Protein AF-A0A920NS02-F1 (afdb_monomer_lite)

Foldseek 3Di:
DVVCLVVVVCCVQPVLLNLQPPDFDWVVPVRDRRNVVLVVQLVVQVVVDPDVLSSVCSNQVQSQQSVQWDQDPPGGTDRPCSRVVSVVVVVVSCVVVVDDHDPPPD

Sequence (106 aa):
MVILQETGLMKLIFEEIDAMYGIDQTPEWHHKDIFFHTMQVVDNAAKLTEKMEIRFAALVHDIAKPTTRRVDQKKGYTFHGHDAVGEKILDKVIQRMKLQITWGLS

pLDDT: mean 88.84, std 12.76, range [35.0, 98.0]

Structure (mmCIF, N/CA/C/O backbone):
data_AF-A0A920NS02-F1
#
_entry.id   AF-A0A920NS02-F1
#
loop_
_atom_site.group_PDB
_atom_site.id
_atom_site.type_symbol
_atom_site.label_atom_id
_atom_site.label_alt_id
_atom_site.label_comp_id
_atom_site.label_asym_id
_atom_site.label_entity_id
_atom_site.label_seq_id
_atom_site.pdbx_PDB_ins_code
_atom_site.Cartn_x
_atom_site.Cartn_y
_atom_site.Cartn_z
_atom_site.occupancy
_atom_site.B_iso_or_equiv
_atom_site.auth_seq_id
_atom_site.auth_comp_id
_atom_site.auth_asym_id
_atom_site.auth_atom_id
_atom_site.pdbx_PDB_model_num
ATOM 1 N N . MET A 1 1 ? -9.848 -8.198 2.841 1.00 90.06 1 MET A N 1
ATOM 2 C CA . MET A 1 1 ? -9.503 -7.564 1.550 1.00 90.06 1 MET A CA 1
ATOM 3 C C . MET A 1 1 ? -9.801 -8.461 0.358 1.00 90.06 1 MET A C 1
ATOM 5 O O . MET A 1 1 ? -10.445 -7.974 -0.554 1.00 90.06 1 MET A O 1
ATOM 9 N N . VAL A 1 2 ? -9.436 -9.752 0.379 1.00 93.25 2 VAL A N 1
ATOM 10 C CA . VAL A 1 2 ? -9.714 -10.696 -0.729 1.00 93.25 2 VAL A CA 1
ATOM 11 C C . VAL A 1 2 ? -11.186 -10.708 -1.159 1.00 93.25 2 VAL A C 1
ATOM 13 O O . VAL A 1 2 ? -11.464 -10.481 -2.325 1.00 93.25 2 VAL A O 1
ATOM 16 N N . ILE A 1 3 ? -12.131 -10.831 -0.219 1.00 96.19 3 ILE A N 1
ATOM 17 C CA . ILE A 1 3 ? -13.571 -10.799 -0.546 1.00 96.19 3 ILE A CA 1
ATOM 18 C C . ILE A 1 3 ? -13.958 -9.500 -1.273 1.00 96.19 3 ILE A C 1
ATOM 20 O O . ILE A 1 3 ? -14.678 -9.548 -2.258 1.00 96.19 3 ILE A O 1
ATOM 24 N N . LEU A 1 4 ? -13.447 -8.342 -0.834 1.00 96.75 4 LEU 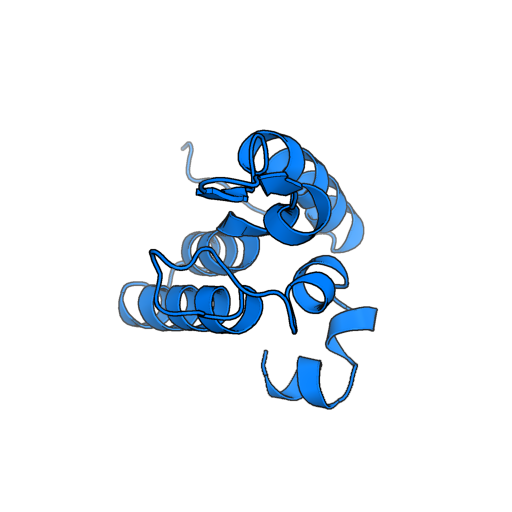A N 1
ATOM 25 C CA . LEU A 1 4 ? -13.734 -7.061 -1.496 1.00 96.75 4 LEU A CA 1
ATOM 26 C C . LEU A 1 4 ? -13.178 -7.019 -2.923 1.00 96.75 4 LEU A C 1
ATOM 28 O O . LEU A 1 4 ? -13.798 -6.410 -3.793 1.00 96.75 4 LEU A O 1
ATOM 32 N N . GLN A 1 5 ? -12.023 -7.647 -3.152 1.00 95.69 5 GLN A N 1
ATOM 33 C CA . GLN A 1 5 ? -11.417 -7.769 -4.474 1.00 95.69 5 GLN A CA 1
ATOM 34 C C . GLN A 1 5 ? -12.276 -8.655 -5.382 1.00 95.69 5 GLN A C 1
ATOM 36 O O . GLN A 1 5 ? -12.660 -8.238 -6.469 1.00 95.69 5 GLN A O 1
ATOM 41 N N . GLU A 1 6 ? -12.646 -9.845 -4.906 1.00 94.50 6 GLU A N 1
ATOM 42 C CA . GLU A 1 6 ? -13.445 -10.820 -5.659 1.00 94.50 6 GLU A CA 1
ATOM 43 C C . GLU A 1 6 ? -14.844 -10.300 -6.002 1.00 94.50 6 GLU A C 1
ATOM 45 O O . GLU A 1 6 ? -15.367 -10.582 -7.077 1.00 94.50 6 GLU A O 1
ATOM 50 N N . THR A 1 7 ? -15.445 -9.496 -5.122 1.00 97.12 7 THR A N 1
ATOM 51 C CA . THR A 1 7 ? -16.755 -8.883 -5.374 1.00 97.12 7 THR A CA 1
ATOM 52 C C . THR A 1 7 ? -16.671 -7.580 -6.175 1.00 97.12 7 THR A C 1
ATOM 54 O O . THR A 1 7 ? -17.703 -6.955 -6.414 1.00 97.12 7 THR A O 1
ATOM 57 N N . GLY A 1 8 ? -15.471 -7.105 -6.529 1.00 95.44 8 GLY A N 1
ATOM 58 C CA . GLY A 1 8 ? -15.257 -5.821 -7.210 1.00 95.44 8 GLY A CA 1
ATOM 59 C C . GLY A 1 8 ? -15.535 -4.579 -6.351 1.00 95.44 8 GLY A C 1
ATOM 60 O O . GLY A 1 8 ? -15.518 -3.457 -6.856 1.00 95.44 8 GLY A O 1
ATOM 61 N N . LEU A 1 9 ? -15.773 -4.751 -5.047 1.00 97.25 9 LEU A N 1
ATOM 62 C CA . LEU A 1 9 ? -16.001 -3.640 -4.117 1.00 97.25 9 LEU A CA 1
ATOM 63 C C . LEU A 1 9 ? -14.710 -2.876 -3.819 1.00 97.25 9 LEU A C 1
ATOM 65 O O . LEU A 1 9 ? -14.769 -1.679 -3.536 1.00 97.25 9 LEU A O 1
ATOM 69 N N . MET A 1 10 ? -13.551 -3.537 -3.913 1.00 96.50 10 MET A N 1
ATOM 70 C CA . MET A 1 10 ? -12.254 -2.894 -3.708 1.00 96.50 10 MET A CA 1
ATOM 71 C C . MET A 1 10 ? -12.081 -1.706 -4.648 1.00 96.50 10 MET A C 1
ATOM 73 O O . MET A 1 10 ? -11.745 -0.622 -4.192 1.00 96.50 10 MET A O 1
ATOM 77 N N . LYS A 1 11 ? -12.431 -1.865 -5.927 1.00 95.88 11 LYS A N 1
ATOM 78 C CA . LYS A 1 11 ? -12.364 -0.795 -6.924 1.00 95.88 11 LYS A CA 1
ATOM 79 C C . LYS A 1 11 ? -13.160 0.458 -6.545 1.00 95.88 11 LYS A C 1
ATOM 81 O O . LYS A 1 11 ? -12.762 1.563 -6.889 1.00 95.88 11 LYS A O 1
ATOM 86 N N . LEU A 1 12 ? -14.284 0.302 -5.847 1.00 95.31 12 LEU A N 1
ATOM 87 C CA . LEU A 1 12 ? -15.137 1.427 -5.447 1.00 95.31 12 LEU A CA 1
ATOM 88 C C . LEU A 1 12 ? -14.605 2.155 -4.207 1.00 95.31 12 LEU A C 1
ATOM 90 O O . LEU A 1 12 ? -14.820 3.355 -4.049 1.00 95.31 12 LEU A O 1
ATOM 94 N N . ILE A 1 13 ? -13.946 1.424 -3.309 1.00 92.62 13 ILE A N 1
ATOM 95 C CA . ILE A 1 13 ? -13.529 1.929 -1.996 1.00 92.62 13 ILE A CA 1
ATOM 96 C C . ILE A 1 13 ? -12.067 2.384 -2.034 1.00 92.62 13 ILE A C 1
ATOM 98 O O . ILE A 1 13 ? -11.722 3.438 -1.503 1.00 92.62 13 ILE A O 1
ATOM 102 N N . PHE A 1 14 ? -11.210 1.600 -2.678 1.00 94.56 14 PHE A N 1
ATOM 103 C CA . PHE A 1 14 ? -9.758 1.699 -2.634 1.00 94.56 14 PHE A CA 1
ATOM 104 C C . PHE A 1 14 ? -9.156 1.261 -3.983 1.00 94.56 14 PHE A C 1
ATOM 106 O O . PHE A 1 14 ? -8.470 0.242 -4.091 1.00 94.56 14 PHE A O 1
ATOM 113 N N . GLU A 1 15 ? -9.447 2.037 -5.032 1.00 96.19 15 GLU A N 1
ATOM 114 C CA . GLU A 1 15 ? -9.024 1.768 -6.416 1.00 96.19 15 GLU A CA 1
ATOM 115 C C . GLU A 1 15 ? -7.513 1.537 -6.572 1.00 96.19 15 GLU A C 1
ATOM 117 O O . GLU A 1 15 ? -7.072 0.786 -7.436 1.00 96.19 15 GLU A O 1
ATOM 122 N N . GLU A 1 16 ? -6.705 2.132 -5.701 1.00 96.81 16 GLU A N 1
ATOM 123 C CA . GLU A 1 16 ? -5.252 2.022 -5.719 1.00 96.81 16 GLU A CA 1
ATOM 124 C C . GLU A 1 16 ? -4.765 0.649 -5.226 1.00 96.81 16 GLU A C 1
ATOM 126 O O . GLU A 1 16 ? -3.729 0.165 -5.679 1.00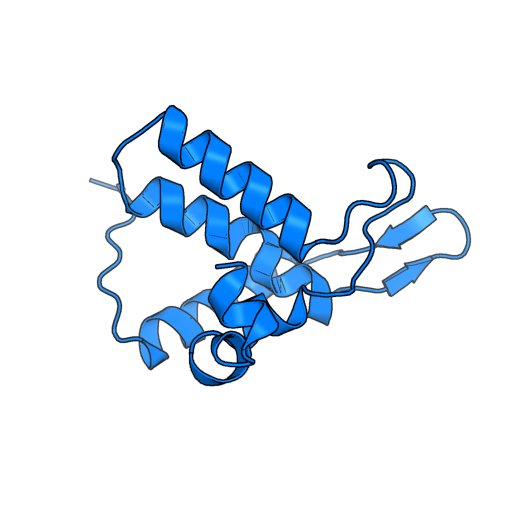 96.81 16 GLU A O 1
ATOM 131 N N . ILE A 1 17 ? -5.525 -0.002 -4.337 1.00 96.31 17 ILE A N 1
ATOM 132 C CA . ILE A 1 17 ? -5.263 -1.379 -3.890 1.00 96.31 17 ILE A CA 1
ATOM 133 C C . ILE A 1 17 ? -5.825 -2.373 -4.906 1.00 96.31 17 ILE A C 1
ATOM 135 O O . ILE A 1 17 ? -5.166 -3.367 -5.198 1.00 96.31 17 ILE A O 1
ATOM 139 N N . ASP A 1 18 ? -6.989 -2.083 -5.497 1.00 96.62 18 ASP A N 1
ATOM 140 C CA . ASP A 1 18 ? -7.542 -2.866 -6.614 1.00 96.62 18 ASP A CA 1
ATOM 141 C C . ASP A 1 18 ? -6.543 -2.956 -7.779 1.00 96.62 18 ASP A C 1
ATOM 143 O O . ASP A 1 18 ? -6.289 -4.034 -8.311 1.00 96.62 18 ASP A O 1
ATOM 147 N N . ALA A 1 19 ? -5.881 -1.841 -8.104 1.00 95.69 19 ALA A N 1
ATOM 148 C CA . ALA A 1 19 ? -4.880 -1.766 -9.165 1.00 95.69 19 ALA A CA 1
ATOM 149 C C . ALA A 1 19 ? -3.631 -2.635 -8.932 1.00 95.69 19 ALA A C 1
ATOM 151 O O . ALA A 1 19 ? -2.849 -2.821 -9.862 1.00 95.69 19 ALA A O 1
ATOM 152 N N . MET A 1 20 ? -3.405 -3.153 -7.721 1.00 94.88 20 MET A N 1
ATOM 153 C CA . MET A 1 20 ? -2.309 -4.090 -7.450 1.00 94.88 20 MET A CA 1
ATOM 154 C C . MET A 1 20 ? -2.602 -5.515 -7.917 1.00 94.88 20 MET A C 1
ATOM 156 O O . MET A 1 20 ? -1.672 -6.315 -8.024 1.00 94.88 20 MET A O 1
ATOM 160 N N . TYR A 1 21 ? -3.875 -5.847 -8.134 1.00 93.50 21 TYR A N 1
ATOM 161 C CA . TYR A 1 21 ? -4.307 -7.202 -8.436 1.00 93.50 21 TYR A CA 1
ATOM 162 C C . TYR A 1 21 ? -3.984 -7.595 -9.883 1.00 93.50 21 TYR A C 1
ATOM 164 O O . TYR A 1 21 ? -4.210 -6.835 -10.824 1.00 93.50 21 TYR A O 1
ATOM 172 N N . GLY A 1 22 ? -3.474 -8.810 -10.066 1.00 88.31 22 GLY A N 1
ATOM 173 C CA . GLY A 1 22 ? -3.013 -9.338 -11.348 1.00 88.31 22 GLY A CA 1
ATOM 174 C C . GLY A 1 22 ? -1.677 -8.753 -11.820 1.00 88.31 22 GLY A C 1
ATOM 175 O O . GLY A 1 22 ? -1.361 -8.847 -13.008 1.00 88.31 22 GLY A O 1
ATOM 176 N N . ILE A 1 23 ? -0.900 -8.115 -10.936 1.00 84.75 23 ILE A N 1
ATOM 177 C CA . ILE A 1 23 ? 0.401 -7.533 -11.277 1.00 84.75 23 ILE A CA 1
ATOM 178 C C . ILE A 1 23 ? 1.517 -8.324 -10.613 1.00 84.75 23 ILE A C 1
ATOM 180 O O . ILE A 1 23 ? 1.747 -8.212 -9.412 1.00 84.75 23 ILE A O 1
ATOM 184 N N . ASP A 1 24 ? 2.282 -9.044 -11.426 1.00 80.81 24 ASP A N 1
ATOM 185 C CA . ASP A 1 24 ? 3.455 -9.782 -10.965 1.00 80.81 24 ASP A CA 1
ATOM 186 C C . ASP A 1 24 ? 4.598 -8.860 -10.512 1.00 80.81 24 ASP A C 1
ATOM 188 O O . ASP A 1 24 ? 4.891 -7.826 -11.128 1.00 80.81 24 ASP A O 1
ATOM 192 N N . GLN A 1 25 ? 5.308 -9.291 -9.468 1.00 71.12 25 GLN A N 1
ATOM 193 C CA . GLN A 1 25 ? 6.606 -8.736 -9.086 1.00 71.12 25 GLN A CA 1
ATOM 194 C C . GLN A 1 25 ? 7.771 -9.366 -9.865 1.00 71.12 25 GLN A C 1
ATOM 196 O O . GLN A 1 25 ? 7.601 -10.261 -10.697 1.00 71.12 25 GLN A O 1
ATOM 201 N N . THR A 1 26 ? 8.980 -8.850 -9.631 1.00 69.19 26 THR A N 1
ATOM 202 C CA . THR A 1 26 ? 10.207 -9.357 -10.251 1.00 69.19 26 THR A CA 1
ATOM 203 C C . THR A 1 26 ? 10.438 -10.845 -9.979 1.00 69.19 26 THR A C 1
ATOM 205 O O . THR A 1 26 ? 10.039 -11.349 -8.927 1.00 69.19 26 THR A O 1
ATOM 208 N N . PRO A 1 27 ? 11.161 -11.547 -10.876 1.00 63.03 27 PRO A N 1
ATOM 209 C CA . PRO A 1 27 ? 11.487 -12.967 -10.707 1.00 63.03 27 PRO A CA 1
ATOM 210 C C . PRO A 1 27 ? 12.226 -13.292 -9.400 1.00 63.03 27 PRO A C 1
ATOM 212 O O . PRO A 1 27 ? 12.128 -14.409 -8.901 1.00 63.03 27 PRO A O 1
ATOM 215 N N . GLU A 1 28 ? 12.944 -12.314 -8.839 1.00 61.31 28 GLU A N 1
ATOM 216 C CA . GLU A 1 28 ? 13.676 -12.430 -7.571 1.00 61.31 28 GLU A CA 1
ATOM 217 C C . GLU A 1 28 ? 12.755 -12.760 -6.381 1.00 61.31 28 GLU A C 1
ATOM 219 O O . GLU A 1 28 ? 13.177 -13.422 -5.437 1.00 61.31 28 GLU A O 1
ATOM 224 N N . TRP A 1 29 ? 11.473 -12.388 -6.459 1.00 55.75 29 TRP A N 1
ATOM 225 C CA . TRP A 1 29 ? 10.464 -12.648 -5.433 1.00 55.75 29 TRP A CA 1
ATOM 226 C C . TRP A 1 29 ? 9.370 -13.581 -5.957 1.00 55.75 29 TRP A C 1
ATOM 228 O O . TRP A 1 29 ? 8.210 -13.190 -6.043 1.00 55.75 29 TRP A O 1
ATOM 238 N N . HIS A 1 30 ? 9.741 -14.815 -6.324 1.00 56.22 30 HIS A N 1
ATOM 239 C CA . HIS A 1 30 ? 8.834 -15.941 -6.618 1.00 56.22 30 HIS A CA 1
ATOM 240 C C . HIS A 1 30 ? 7.480 -15.545 -7.244 1.00 56.22 30 HIS A C 1
ATOM 242 O O . HIS A 1 30 ? 6.447 -15.890 -6.680 1.00 56.22 30 HIS A O 1
ATOM 248 N N . HIS A 1 31 ? 7.469 -14.783 -8.346 1.00 61.66 31 HIS A N 1
ATOM 249 C CA . HIS A 1 31 ? 6.259 -14.382 -9.089 1.00 61.66 31 HIS A CA 1
ATOM 250 C C . HIS A 1 31 ? 5.031 -14.053 -8.217 1.00 61.66 31 HIS A C 1
ATOM 252 O O . HIS A 1 31 ? 3.908 -14.434 -8.543 1.00 61.66 31 HIS A O 1
ATOM 258 N N . LYS A 1 32 ? 5.228 -13.396 -7.066 1.00 66.19 32 LYS A N 1
ATOM 259 C CA . LYS A 1 32 ? 4.093 -13.020 -6.228 1.00 66.19 32 LYS A CA 1
ATOM 260 C C . LYS A 1 32 ? 3.450 -11.783 -6.822 1.00 66.19 32 LYS A C 1
ATOM 262 O O . LYS A 1 32 ? 4.099 -10.754 -6.998 1.00 66.19 32 LYS A O 1
ATOM 267 N N . ASP A 1 33 ? 2.166 -11.905 -7.099 1.00 87.62 33 ASP A N 1
ATOM 268 C CA . ASP A 1 33 ? 1.280 -10.788 -7.367 1.00 87.62 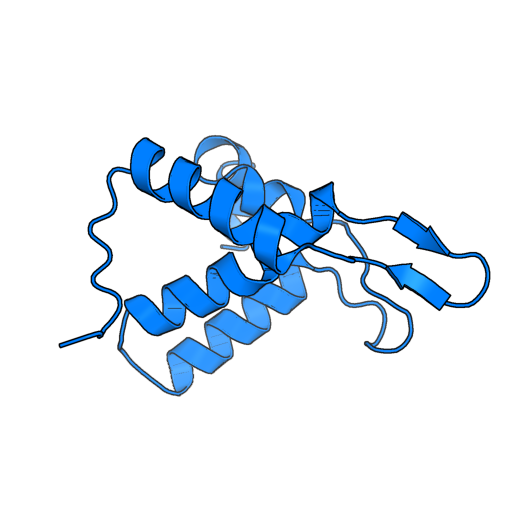33 ASP A CA 1
ATOM 269 C C . ASP A 1 33 ? 1.371 -9.730 -6.243 1.00 87.62 33 ASP A C 1
ATOM 271 O O . ASP A 1 33 ? 1.443 -10.073 -5.055 1.00 87.62 33 ASP A O 1
ATOM 275 N N . ILE A 1 34 ? 1.418 -8.444 -6.608 1.00 91.44 34 ILE A N 1
ATOM 276 C CA . ILE A 1 34 ? 1.609 -7.328 -5.667 1.00 91.44 34 ILE A CA 1
ATOM 277 C C . ILE A 1 34 ? 0.486 -7.290 -4.632 1.00 91.44 34 ILE A C 1
ATOM 279 O O . ILE A 1 34 ? 0.772 -7.111 -3.449 1.00 91.44 34 ILE A O 1
ATOM 283 N N . PHE A 1 35 ? -0.770 -7.497 -5.032 1.00 94.44 35 PHE A N 1
ATOM 284 C CA . PHE A 1 35 ? -1.891 -7.492 -4.097 1.00 94.44 35 PHE A CA 1
ATOM 285 C C . PHE A 1 35 ? -1.729 -8.598 -3.049 1.00 94.44 35 PHE A C 1
ATOM 287 O O . PHE A 1 35 ? -1.774 -8.324 -1.847 1.00 94.44 35 PHE A O 1
ATOM 294 N N . PHE A 1 36 ? -1.474 -9.839 -3.473 1.00 93.44 36 PHE A N 1
ATOM 295 C CA . PHE A 1 36 ? -1.301 -10.953 -2.536 1.00 93.44 36 PHE A CA 1
ATOM 296 C C . PHE A 1 36 ? -0.059 -10.802 -1.654 1.00 93.44 36 PHE A C 1
ATOM 298 O O . PHE A 1 36 ? -0.097 -11.171 -0.478 1.00 93.44 36 PHE A O 1
ATOM 305 N N . HIS A 1 37 ? 1.024 -10.228 -2.181 1.00 93.19 37 HIS A N 1
ATOM 306 C CA . HIS A 1 37 ? 2.182 -9.855 -1.374 1.00 93.19 37 HIS A CA 1
ATOM 307 C C . HIS A 1 37 ? 1.798 -8.859 -0.272 1.00 93.19 37 HIS A C 1
ATOM 309 O O . HIS A 1 37 ? 2.061 -9.119 0.901 1.00 93.19 37 HIS A O 1
ATOM 315 N N . THR A 1 38 ? 1.115 -7.768 -0.623 1.00 95.06 38 THR A N 1
ATOM 316 C CA . THR A 1 38 ? 0.648 -6.764 0.339 1.00 95.06 38 THR A CA 1
ATOM 317 C C . THR A 1 38 ? -0.255 -7.387 1.404 1.00 95.06 38 THR A C 1
ATOM 319 O O . THR A 1 38 ? -0.093 -7.095 2.587 1.00 95.06 38 THR A O 1
ATOM 322 N N . MET A 1 39 ? -1.147 -8.314 1.033 1.00 95.81 39 MET A N 1
ATOM 323 C CA . MET A 1 39 ? -1.986 -9.028 2.006 1.00 95.81 39 MET A CA 1
ATOM 324 C C . MET A 1 39 ? -1.161 -9.851 3.000 1.00 95.81 39 MET A C 1
ATOM 326 O O . MET A 1 39 ? -1.430 -9.804 4.197 1.00 95.81 39 MET A O 1
ATOM 330 N N . GLN A 1 40 ? -0.109 -10.538 2.538 1.00 95.19 40 GLN A N 1
ATOM 331 C CA . GLN A 1 40 ? 0.806 -11.260 3.431 1.00 95.19 40 GLN A CA 1
ATOM 332 C C . GLN A 1 40 ? 1.513 -10.320 4.416 1.00 95.19 40 GLN A C 1
ATOM 334 O O . GLN A 1 40 ? 1.684 -10.670 5.585 1.00 95.19 40 GLN A O 1
ATOM 339 N N . VAL A 1 41 ? 1.918 -9.127 3.969 1.00 96.00 41 VAL A N 1
ATOM 340 C CA . VAL A 1 41 ? 2.548 -8.120 4.837 1.00 96.00 41 VAL A CA 1
ATOM 341 C C . VAL A 1 41 ? 1.552 -7.601 5.881 1.00 96.00 41 VAL A C 1
ATOM 343 O O . VAL A 1 41 ? 1.904 -7.518 7.057 1.00 96.00 41 VAL A O 1
ATOM 346 N N . VAL A 1 42 ? 0.300 -7.333 5.492 1.00 96.94 42 VAL A N 1
ATOM 347 C CA . VAL A 1 42 ? -0.775 -6.921 6.413 1.00 96.94 42 VAL A CA 1
ATOM 348 C C . VAL A 1 42 ? -1.069 -8.003 7.455 1.00 96.94 42 VAL A C 1
ATOM 350 O O . VAL A 1 42 ? -1.114 -7.695 8.646 1.00 96.94 42 VAL A O 1
ATOM 353 N N . ASP A 1 43 ? -1.206 -9.266 7.045 1.00 97.06 43 ASP A N 1
ATOM 354 C CA . ASP A 1 43 ? -1.458 -10.385 7.963 1.00 97.06 43 ASP A CA 1
ATOM 355 C C . ASP A 1 43 ? -0.311 -10.568 8.965 1.00 97.06 43 ASP A C 1
ATOM 357 O O . ASP A 1 43 ? -0.534 -10.844 10.147 1.00 97.06 43 ASP A O 1
ATOM 361 N N . ASN A 1 44 ? 0.933 -10.399 8.514 1.00 97.50 44 ASN A N 1
ATOM 362 C CA . ASN A 1 44 ? 2.099 -10.463 9.388 1.00 97.50 44 ASN A CA 1
ATOM 363 C C . ASN A 1 44 ? 2.147 -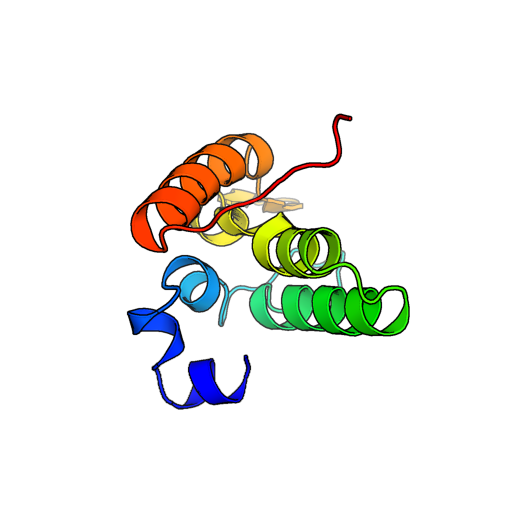9.278 10.358 1.00 97.50 44 ASN A C 1
ATOM 365 O O . ASN A 1 44 ? 2.372 -9.484 11.549 1.00 97.50 44 ASN A O 1
ATOM 369 N N . ALA A 1 45 ? 1.878 -8.057 9.887 1.00 97.94 45 ALA A N 1
ATOM 370 C CA . ALA A 1 45 ? 1.779 -6.884 10.751 1.00 97.94 45 ALA A CA 1
ATOM 371 C C . ALA A 1 45 ? 0.685 -7.070 11.813 1.00 97.94 45 ALA A C 1
ATOM 373 O O . ALA A 1 45 ? 0.909 -6.776 12.987 1.00 97.94 45 ALA A O 1
ATOM 374 N N . ALA A 1 46 ? -0.465 -7.636 11.433 1.00 97.31 46 ALA A N 1
ATOM 375 C CA . ALA A 1 46 ? -1.565 -7.894 12.351 1.00 97.31 46 ALA A CA 1
ATOM 376 C C . ALA A 1 46 ? -1.196 -8.874 13.472 1.00 97.31 46 ALA A C 1
ATOM 378 O O . ALA A 1 46 ? -1.579 -8.648 14.616 1.00 97.31 46 ALA A O 1
ATOM 379 N N . LYS A 1 47 ? -0.392 -9.901 13.176 1.00 98.00 47 LYS A N 1
ATOM 380 C CA . LYS A 1 47 ? 0.121 -10.843 14.188 1.00 98.00 47 LYS A CA 1
ATOM 381 C C . LYS A 1 47 ? 1.127 -10.211 15.153 1.00 98.00 47 LYS A C 1
ATOM 383 O O . LYS A 1 47 ? 1.281 -10.704 16.265 1.00 98.00 47 LYS A O 1
ATOM 388 N N . LEU A 1 48 ? 1.842 -9.173 14.721 1.00 97.69 48 LEU A N 1
ATOM 389 C CA . LEU A 1 48 ? 2.930 -8.559 15.488 1.00 97.69 48 LEU A CA 1
ATOM 390 C C . LEU A 1 48 ? 2.478 -7.353 16.321 1.00 97.69 48 LEU A C 1
ATOM 392 O O . LEU A 1 48 ? 3.137 -7.008 17.300 1.00 97.69 48 LEU A O 1
ATOM 396 N N . THR A 1 49 ? 1.392 -6.679 15.940 1.00 96.50 49 THR A N 1
ATOM 397 C CA . THR A 1 49 ? 0.923 -5.480 16.641 1.00 96.50 49 THR A CA 1
ATOM 398 C C . THR A 1 49 ? -0.557 -5.198 16.410 1.00 96.50 49 THR A C 1
ATOM 400 O O . THR A 1 49 ? -1.070 -5.424 15.317 1.00 96.50 49 THR A O 1
ATOM 403 N N . GLU A 1 50 ? -1.219 -4.626 17.420 1.00 95.25 50 GLU A N 1
ATOM 404 C CA . GLU A 1 50 ? -2.583 -4.077 17.332 1.00 95.25 50 GLU A CA 1
ATOM 405 C C . GLU A 1 50 ? -2.631 -2.621 16.835 1.00 95.25 50 GLU A C 1
ATOM 407 O O . GLU A 1 50 ? -3.713 -2.083 16.609 1.00 95.25 50 GLU A O 1
ATOM 412 N N . LYS A 1 51 ? -1.474 -1.969 16.644 1.00 94.62 51 LYS A N 1
ATOM 413 C CA . LYS A 1 51 ? -1.406 -0.569 16.197 1.00 94.62 51 LYS A CA 1
ATOM 414 C C . LYS A 1 51 ? -1.941 -0.425 14.773 1.00 94.62 51 LYS A C 1
ATOM 416 O O . LYS A 1 51 ? -1.373 -0.980 13.827 1.00 94.62 51 LYS A O 1
ATOM 421 N N . MET A 1 52 ? -3.021 0.339 14.621 1.00 92.19 52 MET A N 1
ATOM 422 C CA . MET A 1 52 ? -3.713 0.500 13.341 1.00 92.19 52 MET A CA 1
ATOM 423 C C . MET A 1 52 ? -2.843 1.219 12.309 1.00 92.19 52 MET A C 1
ATOM 425 O O . MET A 1 52 ? -2.872 0.877 11.133 1.00 92.19 52 MET A O 1
ATOM 429 N N . GLU A 1 53 ? -2.011 2.154 12.754 1.00 92.44 53 GLU A N 1
ATOM 430 C CA . GLU A 1 53 ? -1.103 2.936 11.919 1.00 92.44 53 GLU A CA 1
ATOM 431 C C . GLU A 1 53 ? -0.077 2.031 11.229 1.00 92.44 53 GLU A C 1
ATOM 433 O O . GLU A 1 53 ? 0.214 2.209 10.050 1.00 92.44 53 GLU A O 1
ATOM 438 N N . ILE A 1 54 ? 0.422 1.009 11.935 1.00 94.75 54 ILE A N 1
ATOM 439 C CA . ILE A 1 54 ? 1.381 0.043 11.382 1.00 94.75 54 ILE A CA 1
ATOM 440 C C . ILE A 1 54 ? 0.688 -0.890 10.384 1.00 94.75 54 ILE A C 1
ATOM 442 O O . ILE A 1 54 ? 1.218 -1.143 9.304 1.00 94.75 54 ILE A O 1
ATOM 446 N N . ARG A 1 55 ? -0.514 -1.380 10.713 1.00 95.94 55 ARG A N 1
ATOM 447 C CA . ARG A 1 55 ? -1.304 -2.232 9.806 1.00 95.94 55 ARG A CA 1
ATOM 448 C C . ARG A 1 55 ? -1.698 -1.478 8.533 1.00 95.94 55 ARG A C 1
ATOM 450 O O . ARG A 1 55 ? -1.656 -2.042 7.442 1.00 95.94 55 ARG A O 1
ATOM 457 N N . PHE A 1 56 ? -2.034 -0.197 8.660 1.00 94.56 56 PHE A N 1
ATOM 458 C CA . PHE A 1 56 ? -2.340 0.663 7.526 1.00 94.56 56 PHE A CA 1
ATOM 459 C C . PHE A 1 56 ? -1.092 0.982 6.696 1.00 94.56 56 PHE A C 1
ATOM 461 O O . PHE A 1 56 ? -1.143 0.861 5.476 1.00 94.56 56 PHE A O 1
ATOM 468 N N . ALA A 1 57 ? 0.046 1.288 7.330 1.00 95.19 57 ALA A N 1
ATOM 469 C CA . ALA A 1 57 ? 1.321 1.456 6.631 1.00 95.19 57 ALA A CA 1
ATOM 470 C C . ALA A 1 57 ? 1.682 0.205 5.813 1.00 95.19 57 ALA A C 1
ATOM 472 O O . ALA A 1 57 ? 2.037 0.320 4.645 1.00 95.19 57 ALA A O 1
ATOM 473 N N . ALA A 1 58 ? 1.503 -0.991 6.385 1.00 97.00 58 ALA A N 1
ATOM 474 C CA . ALA A 1 58 ? 1.682 -2.259 5.678 1.00 97.00 58 ALA A CA 1
ATOM 475 C C . ALA A 1 58 ? 0.757 -2.397 4.455 1.00 97.00 58 ALA A C 1
ATOM 477 O O . ALA A 1 58 ? 1.199 -2.865 3.406 1.00 97.00 58 ALA A O 1
ATOM 478 N N . LEU A 1 59 ? -0.503 -1.963 4.559 1.00 96.50 59 LEU A N 1
ATOM 479 C CA . LEU A 1 59 ? -1.458 -2.002 3.448 1.00 96.50 59 LEU A CA 1
ATOM 480 C C . LEU A 1 59 ? -1.037 -1.094 2.283 1.00 96.50 59 LEU A C 1
ATOM 482 O O . LEU A 1 59 ? -1.229 -1.462 1.129 1.00 96.50 59 LEU A O 1
ATOM 486 N N . VAL A 1 60 ? -0.467 0.078 2.571 1.00 96.00 60 VAL A N 1
ATOM 487 C CA . VAL A 1 60 ? -0.174 1.099 1.548 1.00 96.00 60 VAL A CA 1
ATOM 488 C C . VAL A 1 60 ? 1.299 1.183 1.141 1.00 96.00 60 VAL A C 1
ATOM 490 O O . VAL A 1 60 ? 1.627 1.980 0.267 1.00 96.00 60 VAL A O 1
ATOM 493 N N . HIS A 1 61 ? 2.189 0.370 1.723 1.00 95.19 61 HIS A N 1
ATOM 494 C CA . HIS A 1 61 ? 3.643 0.503 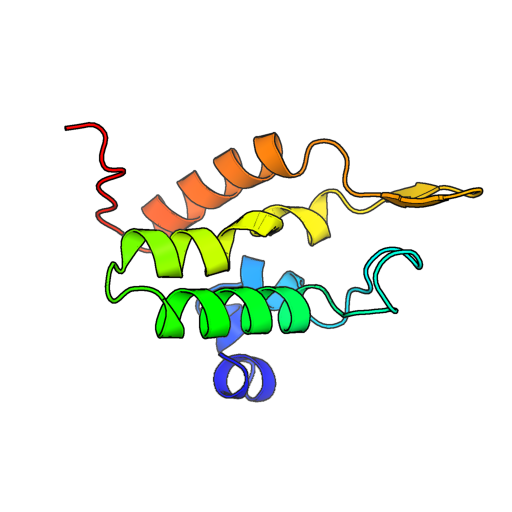1.535 1.00 95.19 61 HIS A CA 1
ATOM 495 C C . HIS A 1 61 ? 4.096 0.460 0.064 1.00 95.19 61 HIS A C 1
ATOM 497 O O . HIS A 1 61 ? 5.045 1.139 -0.308 1.00 95.19 61 HIS A O 1
ATOM 503 N N . ASP A 1 62 ? 3.371 -0.284 -0.773 1.00 94.94 62 ASP A N 1
ATOM 504 C CA . ASP A 1 62 ? 3.660 -0.488 -2.194 1.00 94.94 62 ASP A CA 1
ATOM 505 C C . ASP A 1 62 ? 2.589 0.115 -3.124 1.00 94.94 62 ASP A C 1
ATOM 507 O O . ASP A 1 62 ? 2.515 -0.228 -4.307 1.00 94.94 62 ASP A O 1
ATOM 511 N N . ILE A 1 63 ? 1.755 1.036 -2.620 1.00 96.50 63 ILE A N 1
ATOM 512 C CA . ILE A 1 63 ? 0.570 1.587 -3.312 1.00 96.50 63 ILE A CA 1
ATOM 513 C C . ILE A 1 63 ? 0.829 2.144 -4.716 1.00 96.50 63 ILE A C 1
ATOM 515 O O . ILE A 1 63 ? -0.052 2.129 -5.573 1.00 96.50 63 ILE A O 1
ATOM 519 N N . ALA A 1 64 ? 2.055 2.578 -4.996 1.00 96.69 64 ALA A N 1
ATOM 520 C CA . ALA A 1 64 ? 2.433 3.120 -6.293 1.00 96.69 64 ALA A CA 1
ATOM 521 C C . ALA A 1 64 ? 3.120 2.132 -7.243 1.00 96.69 64 ALA A C 1
ATOM 523 O O . ALA A 1 64 ? 3.406 2.509 -8.385 1.00 96.69 64 ALA A O 1
ATOM 524 N N . LYS A 1 65 ? 3.406 0.888 -6.840 1.00 94.25 65 LYS A N 1
ATOM 525 C CA . LYS A 1 65 ? 4.042 -0.083 -7.746 1.00 94.25 65 LYS A CA 1
ATOM 526 C C . LYS A 1 65 ? 3.269 -0.260 -9.067 1.00 94.25 65 LYS A C 1
ATOM 528 O O . LYS A 1 65 ? 3.918 -0.239 -10.112 1.00 94.25 65 LYS A O 1
ATOM 533 N N . PRO A 1 66 ? 1.920 -0.323 -9.101 1.00 93.75 66 PRO A N 1
ATOM 534 C CA . PRO A 1 66 ? 1.186 -0.424 -10.367 1.00 93.75 66 PRO A CA 1
ATOM 535 C C . PRO A 1 66 ? 1.496 0.710 -11.358 1.00 93.75 66 PRO A C 1
ATOM 537 O O . PRO A 1 66 ? 1.721 0.463 -12.541 1.00 93.75 66 PRO A O 1
ATOM 540 N N . THR A 1 67 ? 1.574 1.957 -10.880 1.00 94.06 67 THR A N 1
ATOM 541 C CA . THR A 1 67 ? 1.765 3.144 -11.739 1.00 94.06 67 THR A CA 1
ATOM 542 C C . THR A 1 67 ? 3.228 3.370 -12.134 1.00 94.06 67 THR A C 1
ATOM 544 O O . THR A 1 67 ? 3.533 3.924 -13.199 1.00 94.06 67 THR A O 1
ATOM 547 N N . THR A 1 68 ? 4.157 2.892 -11.306 1.00 94.38 68 THR A N 1
ATOM 548 C CA . THR A 1 68 ? 5.605 3.009 -11.530 1.00 94.38 68 THR A CA 1
ATOM 549 C C . THR A 1 68 ? 6.226 1.782 -12.194 1.00 94.38 68 THR A C 1
ATOM 551 O O . THR A 1 68 ? 7.414 1.806 -12.513 1.00 94.38 68 THR A O 1
ATOM 554 N N . ARG A 1 69 ? 5.435 0.738 -12.481 1.00 91.62 69 ARG A N 1
ATOM 555 C CA . ARG A 1 69 ? 5.895 -0.470 -13.175 1.00 91.62 69 ARG A CA 1
ATOM 556 C C . ARG A 1 69 ? 6.500 -0.135 -14.538 1.00 91.62 69 ARG A C 1
ATOM 558 O O . ARG A 1 69 ? 5.866 0.504 -15.381 1.00 91.62 69 ARG A O 1
ATOM 565 N N . ARG A 1 70 ? 7.722 -0.604 -14.778 1.00 89.44 70 ARG A N 1
ATOM 566 C CA . ARG A 1 70 ? 8.425 -0.547 -16.069 1.00 89.44 70 ARG A CA 1
ATOM 567 C C . ARG A 1 70 ? 9.034 -1.906 -16.387 1.00 89.44 70 ARG A C 1
ATOM 569 O O . ARG A 1 70 ? 9.390 -2.648 -15.476 1.00 89.44 70 ARG A O 1
ATOM 576 N N . VAL A 1 71 ? 9.145 -2.233 -17.671 1.00 86.75 71 VAL A N 1
ATOM 577 C CA . VAL A 1 71 ? 9.795 -3.467 -18.132 1.00 86.75 71 VAL A CA 1
ATOM 578 C C . VAL A 1 71 ? 11.230 -3.140 -18.521 1.00 86.75 71 VAL A C 1
ATOM 580 O O . VAL A 1 71 ? 11.460 -2.341 -19.425 1.00 86.75 71 VAL A O 1
ATOM 583 N N . ASP A 1 72 ? 12.179 -3.765 -17.838 1.00 85.31 72 ASP A N 1
ATOM 584 C CA . ASP A 1 72 ? 13.596 -3.758 -18.175 1.00 85.31 72 ASP A CA 1
ATOM 585 C C . ASP A 1 72 ? 13.968 -5.096 -18.829 1.00 85.31 72 ASP A C 1
ATOM 587 O O . ASP A 1 72 ? 13.629 -6.171 -18.331 1.00 85.31 72 ASP A O 1
ATOM 591 N N . GLN A 1 73 ? 14.684 -5.037 -19.953 1.00 80.38 73 GLN A N 1
ATOM 592 C CA . GLN A 1 73 ? 15.020 -6.221 -20.755 1.00 80.38 73 GLN A CA 1
ATOM 593 C C . GLN A 1 73 ? 15.950 -7.213 -20.038 1.00 80.38 73 GLN A C 1
ATOM 595 O O . GLN A 1 73 ? 16.015 -8.372 -20.437 1.00 80.38 73 GLN A O 1
ATOM 600 N N . LYS A 1 74 ? 16.683 -6.780 -19.005 1.00 80.88 74 LYS A N 1
ATOM 601 C CA . LYS A 1 74 ? 17.634 -7.615 -18.255 1.00 80.88 74 LYS A CA 1
ATOM 602 C C . LYS A 1 74 ? 17.119 -7.981 -16.866 1.00 80.88 74 LYS A C 1
ATOM 604 O O . LYS A 1 74 ? 17.392 -9.076 -16.391 1.00 80.88 74 LYS A O 1
ATOM 609 N N . LYS A 1 75 ? 16.415 -7.060 -16.205 1.00 73.81 75 LYS A N 1
ATOM 610 C CA . LYS A 1 75 ? 15.987 -7.180 -14.801 1.00 73.81 75 LYS A CA 1
ATOM 611 C C . LYS A 1 75 ? 14.520 -7.590 -14.633 1.00 73.81 75 LYS A C 1
ATOM 613 O O . LYS A 1 75 ? 14.102 -7.893 -13.519 1.00 73.81 75 LYS A O 1
ATOM 618 N N . GLY A 1 76 ? 13.736 -7.616 -15.711 1.00 82.69 76 GLY A N 1
ATOM 619 C CA . GLY A 1 76 ? 12.297 -7.861 -15.643 1.00 82.69 76 GLY A CA 1
ATOM 620 C C . GLY A 1 76 ? 11.538 -6.608 -15.205 1.00 82.69 76 GLY A C 1
ATOM 621 O O . GLY A 1 76 ? 11.807 -5.512 -15.691 1.00 82.69 76 GLY A O 1
ATOM 622 N N . TYR A 1 77 ? 10.558 -6.744 -14.313 1.00 86.19 77 TYR A N 1
ATOM 623 C CA . TYR A 1 77 ? 9.789 -5.590 -13.837 1.00 86.19 77 TYR A CA 1
ATOM 624 C C . TYR A 1 77 ? 10.621 -4.676 -12.924 1.00 86.19 77 TYR A C 1
ATOM 626 O O . TYR A 1 77 ? 11.465 -5.121 -12.167 1.00 86.19 77 TYR A O 1
ATOM 634 N N . THR A 1 78 ? 10.403 -3.370 -12.974 1.00 87.69 78 THR A N 1
ATOM 635 C CA . THR A 1 78 ? 11.038 -2.406 -12.063 1.00 87.69 78 THR A CA 1
ATOM 636 C C . THR A 1 78 ? 10.008 -1.386 -11.598 1.00 87.69 78 THR A C 1
ATOM 638 O O . THR A 1 78 ? 9.025 -1.140 -12.296 1.00 87.69 78 THR A O 1
ATOM 641 N N . PHE A 1 79 ? 10.228 -0.806 -10.416 1.00 91.12 79 PHE A N 1
ATOM 642 C CA . PHE A 1 79 ? 9.283 0.092 -9.737 1.00 91.12 79 PHE A CA 1
ATOM 643 C C . PHE A 1 79 ? 9.999 1.335 -9.187 1.00 91.12 79 PHE A C 1
ATOM 645 O O . PHE A 1 79 ? 9.847 1.710 -8.026 1.00 91.12 79 PHE A O 1
ATOM 652 N N . HIS A 1 80 ? 10.889 1.932 -9.977 1.00 90.88 80 HIS A N 1
ATOM 653 C CA . HIS A 1 80 ? 11.683 3.073 -9.518 1.00 90.88 80 HIS A CA 1
ATOM 654 C C . HIS A 1 80 ? 10.795 4.283 -9.187 1.00 90.88 80 HIS A C 1
ATOM 656 O O . HIS A 1 80 ? 9.927 4.653 -9.976 1.00 90.88 80 HIS A O 1
ATOM 662 N N . GLY A 1 81 ? 11.034 4.902 -8.025 1.00 93.25 81 GLY A N 1
ATOM 663 C CA . GLY A 1 81 ? 10.284 6.069 -7.547 1.00 93.25 81 GLY A CA 1
ATOM 664 C C . GLY A 1 81 ? 8.889 5.765 -6.988 1.00 93.25 81 GLY A C 1
ATOM 665 O O . GLY A 1 81 ? 8.093 6.691 -6.828 1.00 93.25 81 GLY A O 1
ATOM 666 N N . HIS A 1 82 ? 8.552 4.493 -6.729 1.00 94.75 82 HIS A N 1
ATOM 667 C CA . HIS A 1 82 ? 7.260 4.123 -6.134 1.00 94.75 82 HIS A CA 1
ATOM 668 C C . HIS A 1 82 ? 7.070 4.691 -4.722 1.00 94.75 82 HIS A C 1
ATOM 670 O O . HIS A 1 82 ? 5.945 4.949 -4.325 1.00 94.75 82 HIS A O 1
ATOM 676 N N . ASP A 1 83 ? 8.140 4.945 -3.983 1.00 93.69 83 ASP A N 1
ATOM 677 C CA . ASP A 1 83 ? 8.116 5.624 -2.691 1.00 93.69 83 ASP A CA 1
ATOM 678 C C . ASP A 1 83 ? 7.575 7.059 -2.817 1.00 93.69 83 ASP A C 1
ATOM 680 O O . ASP A 1 83 ? 6.543 7.393 -2.236 1.00 93.69 83 ASP A O 1
ATOM 684 N N . ALA A 1 84 ? 8.194 7.882 -3.669 1.00 95.44 84 ALA A N 1
ATOM 685 C CA . ALA A 1 84 ? 7.801 9.280 -3.860 1.00 95.44 84 ALA A CA 1
ATOM 686 C C . ALA A 1 84 ? 6.432 9.433 -4.550 1.00 95.44 84 ALA A C 1
ATOM 688 O O . ALA A 1 84 ? 5.685 10.381 -4.299 1.00 95.44 84 ALA A O 1
ATOM 689 N N . VAL A 1 85 ? 6.085 8.516 -5.459 1.00 97.06 85 VAL A N 1
ATOM 690 C CA . VAL A 1 85 ? 4.738 8.475 -6.052 1.00 97.06 85 VAL A CA 1
ATOM 691 C C . VAL A 1 85 ? 3.719 7.968 -5.029 1.00 97.06 85 VAL A C 1
ATOM 693 O O . VAL A 1 85 ? 2.598 8.471 -4.994 1.00 97.06 85 VAL A O 1
ATOM 696 N N . GLY A 1 86 ? 4.113 7.016 -4.182 1.00 96.94 86 GLY A N 1
ATOM 697 C CA . GLY A 1 86 ? 3.292 6.432 -3.127 1.00 96.94 86 GLY A CA 1
ATOM 698 C C . GLY A 1 86 ? 2.848 7.466 -2.110 1.00 96.94 86 GLY A C 1
ATOM 699 O O . GLY A 1 86 ? 1.662 7.528 -1.815 1.00 96.94 86 GLY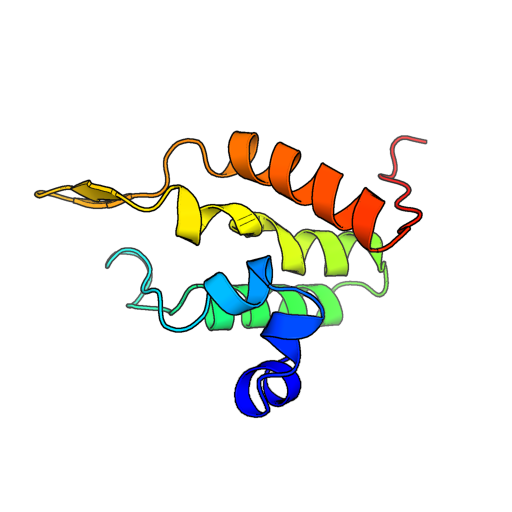 A O 1
ATOM 700 N N . GLU A 1 87 ? 3.752 8.344 -1.678 1.00 95.50 87 GLU A N 1
ATOM 701 C CA . GLU A 1 87 ? 3.437 9.479 -0.802 1.00 95.50 87 GLU A CA 1
ATOM 702 C C . GLU A 1 87 ? 2.316 10.357 -1.388 1.00 95.50 87 GLU A C 1
ATOM 704 O O . GLU A 1 87 ? 1.293 10.597 -0.749 1.00 95.50 87 GLU A O 1
ATOM 709 N N . LYS A 1 88 ? 2.428 10.732 -2.669 1.00 96.62 88 LYS A N 1
ATOM 710 C CA . LYS A 1 88 ? 1.415 11.559 -3.351 1.00 96.62 88 LYS A CA 1
ATOM 711 C C . LYS A 1 88 ? 0.076 10.849 -3.532 1.00 96.62 88 LYS A C 1
ATOM 713 O O . LYS A 1 88 ? -0.967 11.503 -3.565 1.00 96.62 88 LYS A O 1
ATOM 718 N N . ILE A 1 89 ? 0.091 9.533 -3.742 1.00 96.69 89 ILE A N 1
ATOM 719 C CA . ILE A 1 89 ? -1.135 8.728 -3.802 1.00 96.69 89 ILE A CA 1
ATOM 720 C C . ILE A 1 89 ? -1.771 8.671 -2.413 1.00 96.69 89 ILE A C 1
ATOM 722 O O . ILE A 1 89 ? -2.975 8.885 -2.278 1.00 96.69 89 ILE A O 1
ATOM 726 N N . LEU A 1 90 ? -0.961 8.442 -1.384 1.00 95.19 90 LEU A N 1
ATOM 727 C CA . LEU A 1 90 ? -1.406 8.333 -0.008 1.00 95.19 90 LEU A CA 1
ATOM 728 C C . LEU A 1 90 ? -2.078 9.621 0.479 1.00 95.19 90 LEU A C 1
ATOM 730 O O . LEU A 1 90 ? -3.156 9.544 1.065 1.00 95.19 90 LEU A O 1
ATOM 734 N N . ASP A 1 91 ? -1.529 10.793 0.153 1.00 94.19 91 ASP A N 1
ATOM 735 C CA . ASP A 1 91 ? -2.157 12.085 0.459 1.00 94.19 91 ASP A CA 1
ATOM 736 C C . ASP A 1 91 ? -3.582 12.183 -0.101 1.00 94.19 91 ASP A C 1
ATOM 738 O O . ASP A 1 91 ? -4.517 12.599 0.591 1.00 94.19 91 ASP A O 1
ATOM 742 N N . LYS A 1 92 ? -3.777 11.748 -1.352 1.00 94.88 92 LYS A N 1
ATOM 743 C CA . LYS A 1 92 ? -5.097 11.746 -1.999 1.00 94.88 92 LYS A CA 1
ATOM 744 C C . LYS A 1 92 ? -6.048 10.761 -1.332 1.00 94.88 92 LYS A C 1
ATOM 746 O O . LYS A 1 92 ? -7.212 11.098 -1.126 1.00 94.88 92 LYS A O 1
ATOM 751 N N . VAL A 1 93 ? -5.567 9.568 -0.982 1.00 94.38 93 VAL A N 1
ATOM 752 C CA . VAL A 1 93 ? -6.353 8.548 -0.271 1.00 94.38 93 VAL A CA 1
ATOM 753 C C . VAL A 1 93 ? -6.807 9.078 1.086 1.00 94.38 93 VAL A C 1
ATOM 755 O O . VAL A 1 93 ? -7.996 9.021 1.395 1.00 94.38 93 VAL A O 1
ATOM 758 N N . ILE A 1 94 ? -5.893 9.655 1.870 1.00 93.12 94 ILE A N 1
ATOM 759 C CA . ILE A 1 94 ? -6.188 10.221 3.192 1.00 93.12 94 ILE A CA 1
ATOM 760 C C . ILE A 1 94 ? -7.250 11.318 3.082 1.00 93.12 94 ILE A C 1
ATOM 762 O O . ILE A 1 94 ? -8.222 11.303 3.838 1.00 93.12 94 ILE A O 1
ATOM 766 N N . GLN A 1 95 ? -7.113 12.230 2.113 1.00 93.75 95 GLN A N 1
ATOM 767 C CA . GLN A 1 95 ? -8.092 13.292 1.871 1.00 93.75 95 GLN A CA 1
ATOM 768 C C . GLN A 1 95 ? -9.457 12.739 1.436 1.00 93.75 95 GLN A C 1
ATOM 770 O O . GLN A 1 95 ? -10.485 13.120 2.000 1.00 93.75 95 GLN A O 1
ATOM 775 N N . ARG A 1 96 ? -9.478 11.815 0.465 1.00 95.00 96 ARG A N 1
ATOM 776 C CA . ARG A 1 96 ? -10.701 11.192 -0.071 1.00 95.00 96 ARG A CA 1
ATOM 777 C C . ARG A 1 96 ? -11.462 10.421 1.003 1.00 95.00 96 ARG A C 1
ATOM 779 O O . ARG A 1 96 ? -12.683 10.528 1.089 1.00 95.00 96 ARG A O 1
ATOM 786 N N . MET A 1 97 ? -10.743 9.663 1.826 1.00 92.75 97 MET A N 1
ATOM 787 C CA . MET A 1 97 ? -11.310 8.807 2.869 1.00 92.75 97 MET A CA 1
ATOM 788 C C . MET A 1 97 ? -11.474 9.517 4.220 1.00 92.75 97 MET A C 1
ATOM 790 O O . MET A 1 97 ? -12.030 8.929 5.144 1.00 92.75 97 MET A O 1
ATOM 794 N N . LYS A 1 98 ? -11.029 10.778 4.338 1.00 91.88 98 LYS A N 1
ATOM 795 C CA . LYS A 1 98 ? -11.071 11.590 5.569 1.00 91.88 98 LYS A CA 1
ATOM 796 C C . LYS A 1 98 ? -10.418 10.889 6.767 1.00 91.88 98 LYS A C 1
ATOM 798 O O . LYS A 1 98 ? -10.940 10.926 7.881 1.00 91.88 98 LYS A O 1
ATOM 803 N N . LEU A 1 99 ? -9.284 10.231 6.530 1.00 87.81 99 LEU A N 1
ATOM 804 C CA . LEU A 1 99 ? -8.560 9.504 7.571 1.00 87.81 99 LEU A CA 1
ATOM 805 C C . LEU A 1 99 ? -7.811 10.481 8.482 1.00 87.81 99 LEU A C 1
ATOM 807 O O . LEU A 1 99 ? -7.148 11.402 8.011 1.00 87.81 99 LEU A O 1
ATOM 811 N N . GLN A 1 100 ? -7.883 10.253 9.792 1.00 82.88 100 GLN A N 1
ATOM 812 C CA . GLN A 1 100 ? -7.021 10.916 10.769 1.00 82.88 100 GLN A CA 1
ATOM 813 C C . GLN A 1 100 ? -5.860 9.975 11.077 1.00 82.88 100 GLN A C 1
ATOM 815 O O . GLN A 1 100 ? -6.013 9.042 11.863 1.00 82.88 100 GLN A O 1
ATOM 820 N N . ILE A 1 101 ? -4.723 10.175 10.410 1.00 72.44 101 ILE A N 1
ATOM 821 C CA . ILE A 1 101 ? -3.524 9.368 10.649 1.00 72.44 101 ILE A CA 1
ATOM 822 C C . ILE A 1 101 ? -2.537 10.190 11.463 1.00 72.44 101 ILE A C 1
ATOM 824 O O . ILE A 1 101 ? -1.996 11.184 10.981 1.00 72.44 101 ILE A O 1
ATOM 828 N N . THR A 1 102 ? -2.285 9.746 12.689 1.00 65.12 102 THR A N 1
ATOM 829 C CA . THR A 1 102 ? -1.194 10.261 13.510 1.00 65.12 102 THR A CA 1
ATOM 830 C C . THR A 1 102 ? 0.018 9.371 13.272 1.00 65.12 102 THR A C 1
ATOM 832 O O . THR A 1 102 ? 0.164 8.320 13.892 1.00 65.12 102 THR A O 1
ATOM 835 N N . TRP A 1 103 ? 0.897 9.756 12.349 1.00 63.75 103 TRP A N 1
ATOM 836 C CA . TRP A 1 103 ? 2.229 9.156 12.288 1.00 63.75 103 TRP A CA 1
ATOM 837 C C . TRP A 1 103 ? 2.919 9.498 13.606 1.00 63.75 103 TRP A C 1
ATOM 839 O O . TRP A 1 103 ? 2.964 10.674 13.947 1.00 63.75 103 TRP A O 1
ATOM 849 N N . GLY A 1 104 ? 3.366 8.501 14.373 1.00 51.38 104 GLY A N 1
ATOM 850 C CA . GLY A 1 104 ? 3.884 8.647 15.743 1.00 51.38 104 GLY A CA 1
ATOM 851 C C . GLY A 1 104 ? 5.185 9.451 15.878 1.00 51.38 104 GLY A C 1
ATOM 852 O O . GLY A 1 104 ? 6.161 8.952 16.427 1.00 51.38 104 GLY A O 1
ATOM 853 N N . LEU A 1 105 ? 5.200 10.684 15.380 1.00 41.78 105 LEU A N 1
ATOM 854 C CA . LEU A 1 105 ? 6.142 11.745 15.692 1.00 41.78 105 LEU A CA 1
ATOM 855 C C . LEU A 1 105 ? 5.538 12.566 16.840 1.00 41.78 105 LEU A C 1
ATOM 857 O O . LEU A 1 105 ? 5.035 13.671 16.642 1.00 41.78 105 LEU A O 1
ATOM 861 N N . SER A 1 106 ? 5.535 11.976 18.033 1.00 35.00 106 SER A N 1
ATOM 862 C CA . SER A 1 106 ? 5.281 12.655 19.307 1.00 35.00 106 SER A CA 1
ATOM 863 C C . SER A 1 106 ? 6.135 12.018 20.386 1.00 35.00 106 SER A C 1
ATOM 865 O O . SER A 1 106 ? 6.022 10.774 20.511 1.00 35.00 106 SER A O 1
#

Secondary structure (DSSP, 8-state):
-HHHHHTTHHHHH-HHHHTTTT-B--GGGTT-BHHHHHHHHHHHHHHH---HHHHHHHHHTTTTHHHH-EEETTTEEE-TTHHHHHHHHHHHHHHHHT-----S--

Radius of gyration: 14.3 Å; chains: 1; bounding box: 34×29×40 Å